Protein AF-A0A2A4PFL4-F1 (afdb_monomer_lite)

Radius of gyration: 14.46 Å; chains: 1; bounding box: 33×25×40 Å

Structure (mmCIF, N/CA/C/O backbone):
data_AF-A0A2A4PFL4-F1
#
_entry.id   AF-A0A2A4PFL4-F1
#
loop_
_atom_site.group_PDB
_atom_site.id
_atom_site.type_symbol
_atom_site.label_atom_id
_atom_site.label_alt_id
_atom_site.label_comp_id
_atom_site.label_asym_id
_atom_site.label_entity_id
_atom_site.label_seq_id
_atom_site.pdbx_PDB_ins_code
_atom_site.Cartn_x
_atom_site.Cartn_y
_atom_site.Cartn_z
_atom_site.occupancy
_atom_site.B_iso_or_equiv
_atom_site.auth_seq_id
_atom_site.auth_comp_id
_atom_site.auth_asym_id
_atom_site.auth_atom_id
_atom_site.pdbx_PDB_model_num
ATOM 1 N N . MET A 1 1 ? -22.554 20.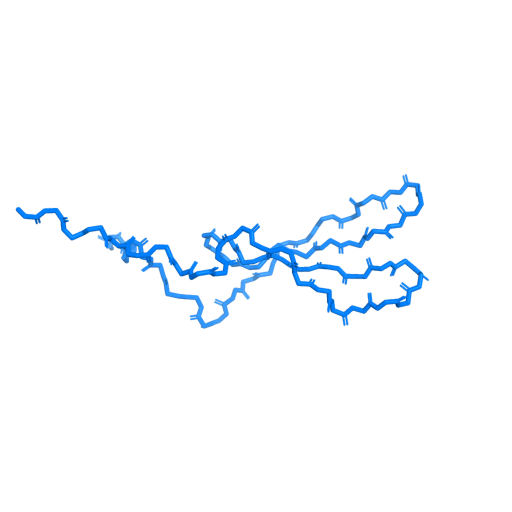858 19.945 1.00 35.00 1 MET A N 1
ATOM 2 C CA . MET A 1 1 ? -21.117 21.144 19.747 1.00 35.00 1 MET A CA 1
ATOM 3 C C . MET A 1 1 ? -20.598 20.100 18.778 1.00 35.00 1 MET A C 1
ATOM 5 O O . MET A 1 1 ? -20.528 18.939 19.146 1.00 35.00 1 MET A O 1
ATOM 9 N N . ASN A 1 2 ? -20.391 20.485 17.517 1.00 43.09 2 ASN A N 1
ATOM 10 C CA . ASN A 1 2 ? -19.981 19.572 16.450 1.00 43.09 2 ASN A CA 1
ATOM 11 C C . ASN A 1 2 ? -18.462 19.412 16.509 1.00 43.09 2 ASN A C 1
ATOM 13 O O . ASN A 1 2 ? -17.739 20.255 15.976 1.00 43.09 2 ASN A O 1
ATOM 17 N N . GLU A 1 3 ? -17.982 18.361 17.172 1.00 48.03 3 GLU A N 1
ATOM 18 C CA . GLU A 1 3 ? -16.598 17.924 17.016 1.00 48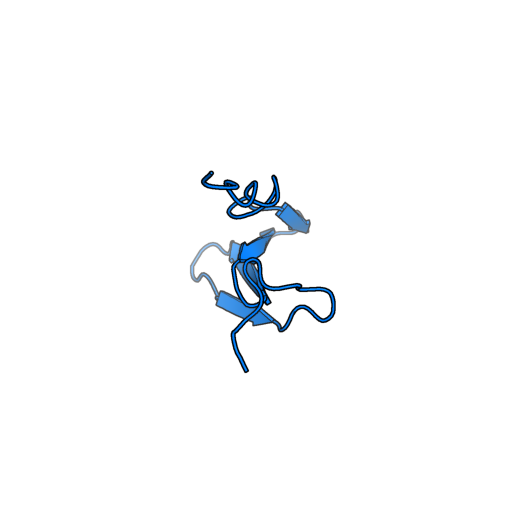.03 3 GLU A CA 1
ATOM 19 C C . GLU A 1 3 ? -16.409 17.499 15.560 1.00 48.03 3 GLU A C 1
AT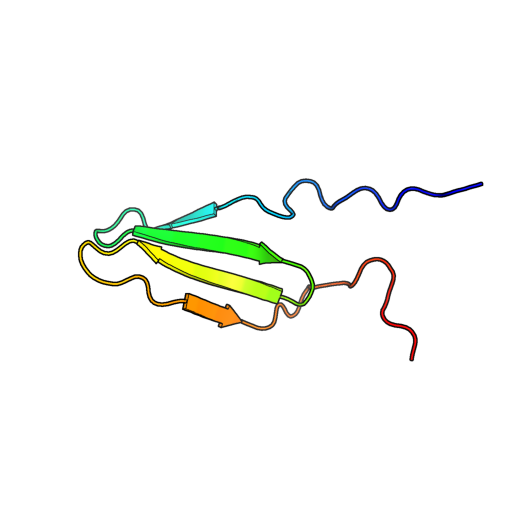OM 21 O O . GLU A 1 3 ? -16.813 16.418 15.141 1.00 48.03 3 GLU A O 1
ATOM 26 N N . HIS A 1 4 ? -15.846 18.407 14.762 1.00 42.44 4 HIS A N 1
ATOM 27 C CA . HIS A 1 4 ? -15.227 18.049 13.500 1.00 42.44 4 HIS A CA 1
ATOM 28 C C . HIS A 1 4 ? -14.162 17.005 13.826 1.00 42.44 4 HIS A C 1
ATOM 30 O O . HIS A 1 4 ? -13.103 17.346 14.358 1.00 42.44 4 HIS A O 1
ATOM 36 N N . SER A 1 5 ? -14.460 15.739 13.528 1.00 54.22 5 SER A N 1
ATOM 37 C CA . SER A 1 5 ? -13.459 14.706 13.307 1.00 54.22 5 SER A CA 1
ATOM 38 C C . SER A 1 5 ? -12.424 15.311 12.370 1.00 54.22 5 SER A C 1
ATOM 40 O O . SER A 1 5 ? -12.699 15.516 11.190 1.00 54.22 5 SER A O 1
ATOM 42 N N . LYS A 1 6 ? -11.280 15.727 12.919 1.00 52.00 6 LYS A N 1
ATOM 43 C CA . LYS A 1 6 ? -10.178 16.246 12.114 1.00 52.00 6 LYS A CA 1
ATOM 44 C C . LYS A 1 6 ? -9.883 15.158 11.076 1.00 52.00 6 LYS A C 1
ATOM 46 O O . LYS A 1 6 ? -9.654 14.029 11.519 1.00 52.00 6 LYS A O 1
ATOM 51 N N . PRO A 1 7 ? -9.945 15.446 9.762 1.00 53.94 7 PRO A N 1
ATOM 52 C CA . PRO A 1 7 ? -9.497 14.476 8.775 1.00 53.94 7 PRO A CA 1
ATOM 53 C C . PRO A 1 7 ? -8.080 14.090 9.180 1.00 53.94 7 PRO A C 1
ATOM 55 O O . PRO A 1 7 ? -7.286 14.980 9.525 1.00 53.94 7 PRO A O 1
ATOM 58 N N . ASP A 1 8 ? -7.789 12.789 9.230 1.00 56.44 8 ASP A N 1
ATOM 59 C CA . ASP A 1 8 ? -6.403 12.368 9.376 1.00 56.44 8 ASP A CA 1
ATOM 60 C C . ASP A 1 8 ? -5.643 13.112 8.273 1.00 56.44 8 ASP A C 1
ATOM 62 O O . ASP A 1 8 ? -6.093 13.141 7.125 1.00 56.44 8 ASP A O 1
ATOM 66 N N . GLN A 1 9 ? -4.589 13.855 8.621 1.00 55.34 9 GLN A N 1
ATOM 67 C CA . GLN A 1 9 ? -4.023 14.888 7.735 1.00 55.34 9 GLN A CA 1
ATOM 68 C C . GLN A 1 9 ? -3.474 14.311 6.413 1.00 55.34 9 GLN A C 1
ATOM 70 O O . GLN A 1 9 ? -3.046 15.065 5.533 1.00 55.34 9 GLN A O 1
ATOM 75 N N . ASP A 1 10 ? -3.508 12.987 6.274 1.00 56.97 10 ASP A N 1
ATOM 76 C CA . ASP A 1 10 ? -3.060 12.187 5.148 1.00 56.97 10 ASP A CA 1
ATOM 77 C C . ASP A 1 10 ? -4.193 11.520 4.343 1.00 56.97 10 ASP A 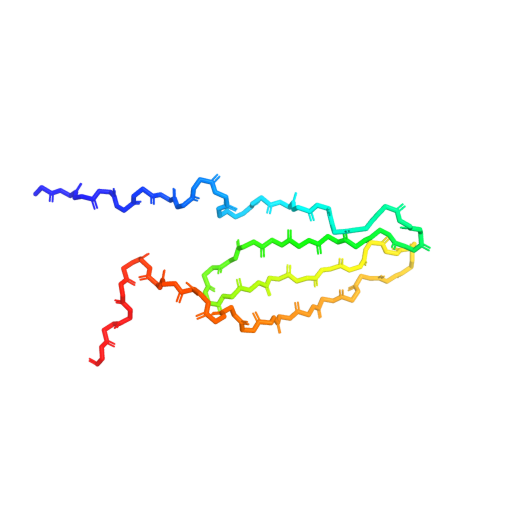C 1
ATOM 79 O O . ASP A 1 10 ? -3.912 10.877 3.329 1.00 56.97 10 ASP A O 1
ATOM 83 N N . GLU A 1 11 ? -5.463 11.670 4.735 1.00 62.47 11 GLU A N 1
ATOM 84 C CA . GLU A 1 11 ? -6.599 11.202 3.933 1.00 62.47 11 GLU A CA 1
ATOM 85 C C . GLU A 1 11 ? -6.590 11.891 2.559 1.00 62.47 11 GLU A C 1
ATOM 87 O O . GLU A 1 11 ? -6.589 13.118 2.446 1.00 62.47 11 GLU A O 1
ATOM 92 N N . GLY A 1 12 ? -6.538 11.095 1.487 1.00 68.19 12 GLY A N 1
ATOM 93 C CA . GLY A 1 12 ? -6.524 11.609 0.113 1.00 68.19 12 GLY A CA 1
ATOM 94 C C . GLY A 1 12 ? -5.155 12.049 -0.430 1.00 68.19 12 GLY A C 1
ATOM 95 O O . GLY A 1 12 ? -5.086 12.539 -1.560 1.00 68.19 12 GLY A O 1
ATOM 96 N N . LYS A 1 13 ? -4.054 11.868 0.316 1.00 81.50 13 LYS A N 1
ATOM 97 C CA . LYS A 1 13 ? -2.696 12.112 -0.202 1.00 81.50 13 LYS A CA 1
ATOM 98 C C . LYS A 1 13 ? -2.097 10.853 -0.827 1.00 81.50 13 LYS A C 1
ATOM 100 O O . LYS A 1 13 ? -2.149 9.770 -0.251 1.00 81.50 13 LYS A O 1
ATOM 105 N N . TRP A 1 14 ? -1.468 11.019 -1.992 1.00 85.31 14 TRP A N 1
ATOM 106 C CA . TRP A 1 14 ? -0.676 9.965 -2.627 1.00 85.31 14 TRP A CA 1
ATOM 107 C C . TRP A 1 14 ? 0.757 9.949 -2.088 1.00 85.31 14 TRP A C 1
ATOM 109 O O . TRP A 1 14 ? 1.515 10.904 -2.252 1.00 85.31 14 TRP A O 1
ATOM 119 N N . GLU A 1 15 ? 1.151 8.823 -1.518 1.00 89.31 15 GLU A N 1
ATOM 120 C CA . GLU A 1 15 ? 2.500 8.489 -1.088 1.00 89.31 15 GLU A CA 1
ATOM 121 C C . GLU A 1 15 ? 3.203 7.659 -2.168 1.00 89.31 15 GLU A C 1
ATOM 123 O O . GLU A 1 15 ? 2.623 6.742 -2.749 1.00 89.31 15 GLU A O 1
ATOM 128 N N . VAL A 1 16 ? 4.474 7.951 -2.446 1.00 90.38 16 VAL A N 1
ATOM 129 C CA . VAL A 1 16 ? 5.270 7.168 -3.402 1.00 90.38 16 VAL A CA 1
ATOM 130 C C . VAL A 1 16 ? 5.960 6.028 -2.666 1.00 90.38 16 VAL A C 1
ATOM 132 O O . VAL A 1 16 ? 6.851 6.275 -1.860 1.00 90.38 16 VAL A O 1
ATOM 135 N N . LEU A 1 17 ? 5.594 4.789 -2.990 1.00 89.06 17 LEU A N 1
ATOM 136 C CA . LEU A 1 17 ? 6.217 3.588 -2.428 1.00 89.06 17 LEU A CA 1
ATOM 137 C C . LEU A 1 17 ? 7.482 3.183 -3.191 1.00 89.06 17 LEU A C 1
ATOM 139 O O . LEU A 1 17 ? 8.448 2.718 -2.598 1.00 89.06 17 LEU A O 1
ATOM 143 N N . SER A 1 18 ? 7.489 3.365 -4.514 1.00 88.06 18 SER A N 1
ATOM 144 C CA . SER A 1 18 ? 8.657 3.088 -5.353 1.00 88.06 18 SER A CA 1
ATOM 145 C C . SER A 1 18 ? 8.720 4.043 -6.535 1.00 88.06 18 SER A C 1
ATOM 147 O O . SER A 1 18 ? 7.713 4.299 -7.192 1.00 88.06 18 SER A O 1
ATOM 149 N N . ARG A 1 19 ? 9.924 4.552 -6.819 1.00 87.25 19 ARG A N 1
ATOM 150 C CA . ARG A 1 19 ? 10.228 5.397 -7.988 1.00 87.25 19 ARG A CA 1
ATOM 151 C C . ARG A 1 19 ? 10.769 4.602 -9.181 1.00 87.25 19 ARG A C 1
ATOM 153 O O . ARG A 1 19 ? 11.134 5.211 -10.186 1.00 87.25 19 ARG A O 1
ATOM 160 N N . ALA A 1 20 ? 10.837 3.271 -9.078 1.00 86.12 20 ALA A N 1
ATOM 161 C CA . ALA A 1 20 ? 11.114 2.422 -10.234 1.00 86.12 20 ALA A CA 1
ATOM 162 C C . ALA A 1 20 ? 10.061 2.679 -11.327 1.00 86.12 20 ALA A C 1
ATOM 164 O O . ALA A 1 20 ? 8.981 3.182 -11.035 1.00 86.12 20 ALA A O 1
ATOM 165 N N . LYS A 1 21 ? 10.366 2.379 -12.592 1.00 84.31 21 LYS A N 1
ATOM 166 C CA . LYS A 1 21 ? 9.366 2.439 -13.667 1.00 84.31 21 LYS A CA 1
ATOM 167 C C . LYS A 1 21 ? 8.775 1.034 -13.850 1.00 84.31 21 LYS A C 1
ATOM 169 O O . LYS A 1 21 ? 9.555 0.135 -14.158 1.00 84.31 21 LYS A O 1
ATOM 174 N N . PRO A 1 22 ? 7.450 0.834 -13.696 1.00 83.56 22 PRO A N 1
ATOM 175 C CA . PRO A 1 22 ? 6.411 1.825 -13.366 1.00 83.56 22 PRO A CA 1
ATOM 176 C C . PRO A 1 22 ? 6.388 2.252 -11.884 1.00 83.56 22 PRO A C 1
ATOM 178 O O . PRO A 1 22 ? 6.685 1.451 -10.999 1.00 83.56 22 PRO A O 1
ATOM 181 N N . GLN A 1 23 ? 6.022 3.517 -11.621 1.00 88.00 23 GLN A N 1
ATOM 182 C CA . GLN A 1 23 ? 6.048 4.110 -10.272 1.00 88.00 23 GLN A CA 1
ATOM 183 C C . GLN A 1 23 ? 4.912 3.535 -9.421 1.00 88.00 23 GLN A C 1
ATOM 185 O O . GLN A 1 23 ? 3.766 3.522 -9.860 1.00 88.00 23 GLN A O 1
ATOM 190 N N . LEU A 1 24 ? 5.203 3.108 -8.193 1.00 88.94 24 LEU A N 1
ATOM 191 C CA . LEU A 1 24 ? 4.195 2.594 -7.262 1.00 88.94 24 LEU A CA 1
ATOM 192 C C . LEU A 1 24 ? 3.771 3.694 -6.288 1.00 88.94 24 LEU A C 1
ATOM 194 O O . LEU A 1 24 ? 4.623 4.305 -5.635 1.00 88.94 24 LEU A O 1
ATOM 198 N N . MET A 1 25 ? 2.466 3.933 -6.179 1.00 89.75 25 MET A N 1
ATOM 199 C CA . MET A 1 25 ? 1.879 4.953 -5.309 1.00 89.75 25 MET A CA 1
ATOM 200 C C . MET A 1 25 ? 0.766 4.352 -4.441 1.00 89.75 25 MET A C 1
ATOM 202 O O . MET A 1 25 ? 0.130 3.368 -4.818 1.00 89.75 25 MET A O 1
ATOM 206 N N . ARG A 1 26 ? 0.527 4.946 -3.274 1.00 89.94 26 ARG A N 1
ATOM 207 C CA . ARG A 1 26 ? -0.461 4.512 -2.278 1.00 89.94 26 ARG A CA 1
ATOM 208 C C . ARG A 1 26 ? -1.226 5.711 -1.726 1.00 89.94 26 ARG A C 1
ATOM 210 O O . ARG A 1 26 ? -0.634 6.766 -1.571 1.00 89.94 26 ARG A O 1
ATOM 217 N N . MET A 1 27 ? -2.501 5.549 -1.394 1.00 87.06 27 MET A N 1
ATOM 218 C CA . MET A 1 27 ? -3.328 6.571 -0.749 1.00 87.06 27 MET A CA 1
ATOM 219 C C . MET A 1 27 ? -4.128 5.962 0.405 1.00 87.06 27 MET A C 1
ATOM 221 O O . MET A 1 27 ? -4.709 4.885 0.246 1.00 87.06 27 MET A O 1
ATOM 225 N N . LYS A 1 28 ? -4.168 6.649 1.554 1.00 84.12 28 LYS A N 1
ATOM 226 C CA . LYS A 1 28 ? -5.077 6.318 2.664 1.00 84.12 28 LYS A CA 1
ATOM 227 C C . LYS A 1 28 ? -6.499 6.711 2.276 1.00 84.12 28 LYS A C 1
ATOM 229 O O . LYS A 1 28 ? -6.732 7.865 1.907 1.00 84.12 28 LYS A O 1
ATOM 234 N N . VAL A 1 29 ? -7.435 5.770 2.362 1.00 78.50 29 VAL A N 1
ATOM 235 C CA . VAL A 1 29 ? -8.867 6.010 2.144 1.00 78.50 29 VAL A CA 1
ATOM 236 C C . VAL A 1 29 ? -9.684 5.416 3.295 1.00 78.50 29 VAL A C 1
ATOM 238 O O . VAL A 1 29 ? -9.213 4.511 3.987 1.00 78.50 29 VAL A O 1
ATOM 241 N N . PRO A 1 30 ? -10.921 5.884 3.525 1.00 75.81 30 PRO A N 1
ATOM 242 C CA . PRO A 1 30 ? -11.823 5.214 4.453 1.00 75.81 30 PRO A CA 1
ATOM 243 C C . PRO A 1 30 ? -11.976 3.728 4.085 1.00 75.81 30 PRO A C 1
ATOM 245 O O . PRO A 1 30 ? -12.344 3.396 2.958 1.00 75.81 30 PRO A O 1
ATOM 248 N N . GLY A 1 31 ? -11.663 2.836 5.025 1.00 74.56 31 GLY A N 1
ATOM 249 C CA . GLY A 1 31 ? -11.731 1.384 4.847 1.00 74.56 31 GLY A CA 1
ATOM 250 C C . GLY A 1 31 ? -10.467 0.686 4.366 1.00 74.56 31 GLY A C 1
ATOM 251 O O . GLY A 1 31 ? -10.486 -0.539 4.248 1.00 74.56 31 GLY A O 1
ATOM 252 N N . GLY A 1 32 ? -9.367 1.407 4.141 1.00 80.69 32 GLY A N 1
ATOM 253 C CA . GLY A 1 32 ? -8.064 0.791 3.899 1.00 80.69 32 GLY A CA 1
ATOM 254 C C . GLY A 1 32 ? -7.140 1.614 3.012 1.00 80.69 32 GLY A C 1
ATOM 255 O O . GLY A 1 32 ? -7.275 2.827 2.867 1.00 80.69 32 GLY A O 1
ATOM 256 N N . TRP A 1 33 ? -6.182 0.942 2.385 1.00 85.94 33 TRP A N 1
ATOM 257 C CA . TRP A 1 33 ? -5.255 1.580 1.456 1.00 85.94 33 TRP A CA 1
ATOM 258 C C . TRP A 1 33 ? -5.668 1.312 0.012 1.00 85.94 33 TRP A C 1
ATOM 260 O O . TRP A 1 33 ? -5.925 0.169 -0.367 1.00 85.94 33 TRP A O 1
ATOM 270 N N . LEU A 1 34 ? -5.646 2.353 -0.820 1.00 87.31 34 LEU A N 1
ATOM 271 C CA . LEU A 1 34 ? -5.661 2.220 -2.274 1.00 87.31 34 LEU A CA 1
ATOM 272 C C . LEU A 1 34 ? -4.221 2.243 -2.790 1.00 87.31 34 LEU A C 1
ATOM 274 O O . LEU A 1 34 ? -3.495 3.211 -2.576 1.00 87.31 34 LEU A O 1
ATOM 278 N N . VAL A 1 35 ? -3.809 1.201 -3.503 1.00 88.81 35 VAL A N 1
ATOM 279 C CA . VAL A 1 35 ? -2.492 1.095 -4.136 1.00 88.81 35 VAL A CA 1
ATOM 280 C C . VAL A 1 35 ? -2.661 1.124 -5.651 1.00 88.81 35 VAL A C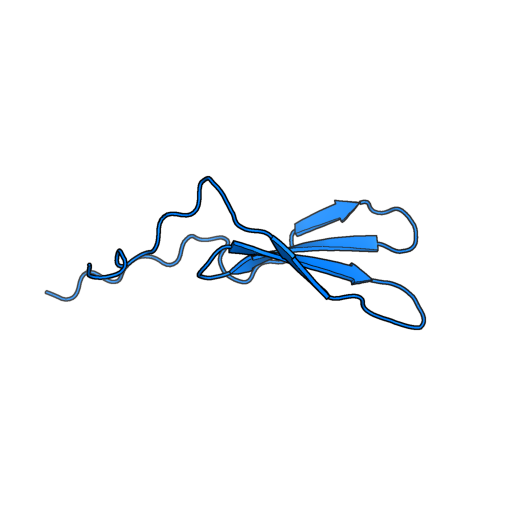 1
ATOM 282 O O . VAL A 1 35 ? -3.520 0.438 -6.206 1.00 88.81 35 VAL A O 1
ATOM 285 N N . THR A 1 36 ? -1.836 1.924 -6.325 1.00 88.12 36 THR A N 1
ATOM 286 C CA . THR A 1 36 ? -1.834 2.058 -7.784 1.00 88.12 36 THR A CA 1
ATOM 287 C C . THR A 1 36 ? -0.426 1.960 -8.352 1.00 88.12 36 THR A C 1
ATOM 289 O O . THR A 1 36 ? 0.537 2.491 -7.791 1.00 88.12 36 THR A O 1
ATOM 292 N N . VAL A 1 37 ? -0.310 1.302 -9.502 1.00 88.00 37 VAL A N 1
ATOM 293 C CA . VAL A 1 37 ? 0.912 1.284 -10.309 1.00 88.00 37 VAL A CA 1
ATOM 294 C C . VAL A 1 37 ? 0.748 2.279 -11.454 1.00 88.00 37 VAL A C 1
ATOM 296 O O . VAL A 1 37 ? -0.049 2.072 -12.367 1.00 88.00 37 VAL A O 1
ATOM 299 N N . ARG A 1 38 ? 1.535 3.355 -11.440 1.00 80.81 38 ARG A N 1
ATOM 300 C CA . ARG A 1 38 ? 1.619 4.344 -12.517 1.00 80.81 38 ARG A CA 1
ATOM 301 C C . ARG A 1 38 ? 2.504 3.810 -13.648 1.00 80.81 38 ARG A C 1
ATOM 303 O O . ARG A 1 38 ? 3.698 4.117 -13.722 1.00 80.81 38 ARG A O 1
ATOM 310 N N . GLY A 1 39 ? 1.912 2.978 -14.505 1.00 70.81 39 GLY A N 1
ATOM 311 C CA . GLY A 1 39 ? 2.504 2.454 -15.740 1.00 70.81 39 GLY A CA 1
ATOM 312 C C . GLY A 1 39 ? 2.018 3.181 -16.994 1.00 70.81 39 GLY A C 1
ATOM 313 O O . GLY A 1 39 ? 0.999 3.857 -16.970 1.00 70.81 39 GLY A O 1
ATOM 314 N N . ALA A 1 40 ? 2.774 3.075 -18.091 1.00 67.19 40 ALA A N 1
ATOM 315 C CA . ALA A 1 40 ? 2.538 3.857 -19.309 1.00 67.19 40 ALA A CA 1
ATOM 316 C C . ALA A 1 40 ? 1.200 3.546 -20.015 1.00 67.19 40 ALA A C 1
ATOM 318 O O . ALA A 1 40 ? 0.600 4.462 -20.567 1.00 67.19 40 ALA A O 1
ATOM 319 N N . TRP A 1 41 ? 0.732 2.288 -19.991 1.00 68.38 41 TRP A N 1
ATOM 320 C CA . TRP A 1 41 ? -0.464 1.854 -20.739 1.00 68.38 41 TRP A CA 1
ATOM 321 C C . TRP A 1 41 ? -1.658 1.401 -19.891 1.00 68.38 41 TRP A C 1
ATOM 323 O O . TRP A 1 41 ? -2.779 1.410 -20.391 1.00 68.38 41 TRP A O 1
ATOM 333 N N . SER A 1 42 ? -1.464 1.035 -18.622 1.00 69.31 42 SER A N 1
ATOM 334 C CA . SER A 1 42 ? -2.558 0.627 -17.733 1.00 69.31 42 SER A CA 1
ATOM 335 C C . SER A 1 42 ? -2.250 0.964 -16.276 1.00 69.31 42 SER A C 1
ATOM 337 O O . SER A 1 42 ? -1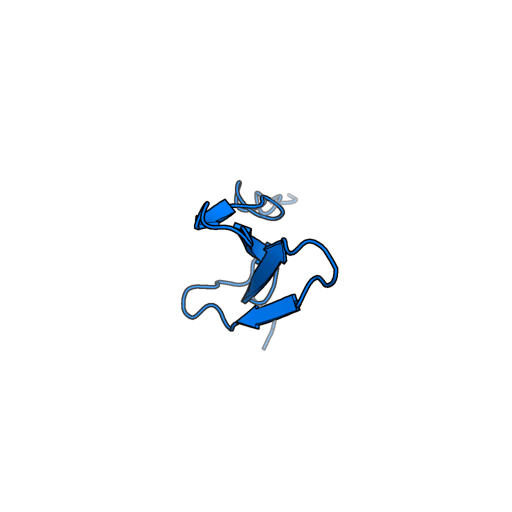.111 0.810 -15.828 1.00 69.31 42 SER A O 1
ATOM 339 N N . PHE A 1 43 ? -3.283 1.371 -15.536 1.00 74.38 43 PHE A N 1
ATOM 340 C CA . PHE A 1 43 ? -3.223 1.648 -14.101 1.00 74.38 43 PHE A CA 1
ATOM 341 C C . PHE A 1 43 ? -3.969 0.550 -13.343 1.00 74.38 43 PHE A C 1
ATOM 343 O O . PHE A 1 43 ? -5.191 0.601 -13.213 1.00 74.38 43 PHE A O 1
ATOM 350 N N . SER A 1 44 ? -3.247 -0.463 -12.863 1.00 78.12 44 SER A N 1
ATOM 351 C CA . SER A 1 44 ? -3.845 -1.472 -11.984 1.00 78.12 44 SER A CA 1
ATOM 352 C C . SER A 1 44 ? -4.132 -0.844 -10.622 1.00 78.12 44 SER A C 1
ATOM 354 O O . SER A 1 44 ? -3.223 -0.300 -9.990 1.00 78.12 44 SER A O 1
ATOM 356 N N . LEU A 1 45 ? -5.390 -0.924 -10.183 1.00 81.81 45 LEU A N 1
ATOM 357 C CA . LEU A 1 45 ? -5.845 -0.475 -8.867 1.00 81.81 45 LEU A CA 1
ATOM 358 C C . LEU A 1 45 ? -6.039 -1.687 -7.954 1.00 81.81 45 LEU A C 1
ATOM 360 O O . LEU A 1 45 ? -6.615 -2.696 -8.361 1.00 81.81 45 LEU A O 1
ATOM 364 N N . SER A 1 46 ? -5.555 -1.604 -6.720 1.00 84.50 46 SER A N 1
ATOM 365 C CA . SER A 1 46 ? -5.711 -2.660 -5.717 1.00 84.50 46 SER A CA 1
ATOM 366 C C . SER A 1 46 ? -6.022 -2.054 -4.357 1.00 84.50 46 SER A C 1
ATOM 368 O O . SER A 1 46 ? -5.350 -1.120 -3.925 1.00 84.50 46 SER A O 1
ATOM 370 N N . PHE A 1 47 ? -7.032 -2.596 -3.681 1.00 83.62 47 PHE A N 1
ATOM 371 C CA . PHE A 1 47 ? -7.398 -2.202 -2.324 1.00 83.62 47 PHE A CA 1
ATOM 372 C C . PHE A 1 47 ? -6.863 -3.237 -1.343 1.00 83.62 47 PHE A C 1
ATOM 374 O O . PHE A 1 47 ? -7.109 -4.431 -1.515 1.00 83.62 47 PHE A O 1
ATOM 381 N N . TYR A 1 48 ? -6.147 -2.776 -0.322 1.00 81.75 48 TYR A N 1
ATOM 382 C CA . TYR A 1 48 ? -5.642 -3.628 0.747 1.00 81.75 48 TYR A CA 1
ATOM 383 C C . TYR A 1 48 ? -6.280 -3.226 2.074 1.00 81.75 48 TYR A C 1
ATOM 385 O O . TYR A 1 48 ? -6.353 -2.025 2.367 1.00 81.75 48 TYR A O 1
ATOM 393 N N . PRO A 1 49 ? -6.726 -4.204 2.884 1.00 79.31 49 PRO A N 1
ATOM 394 C CA . PRO A 1 49 ? -7.183 -3.913 4.227 1.00 79.31 49 PRO A CA 1
ATOM 395 C C . PRO A 1 49 ? -6.017 -3.326 5.012 1.00 79.31 49 PRO A C 1
ATOM 397 O O . PRO A 1 49 ? -4.903 -3.851 5.006 1.00 79.31 49 PRO A O 1
ATOM 400 N N . ASP A 1 50 ? -6.284 -2.218 5.676 1.00 77.06 50 ASP A N 1
ATOM 401 C CA . ASP A 1 50 ? -5.343 -1.621 6.600 1.00 77.06 50 ASP A CA 1
ATOM 402 C C . ASP A 1 50 ? -5.620 -2.175 7.997 1.00 77.06 50 ASP A C 1
ATOM 404 O O . ASP A 1 50 ? -6.661 -1.886 8.588 1.00 77.06 50 ASP A O 1
ATOM 408 N N . SER A 1 51 ? -4.708 -2.995 8.521 1.00 73.38 51 SER A N 1
ATOM 409 C CA . SER A 1 51 ? -4.851 -3.583 9.858 1.00 73.38 51 SER A CA 1
ATOM 410 C C . SER A 1 51 ? -4.834 -2.539 10.974 1.00 73.38 51 SER A C 1
ATOM 412 O O . SER A 1 51 ? -5.328 -2.810 12.066 1.00 73.38 51 SER A O 1
ATOM 414 N N . GLU A 1 52 ? -4.269 -1.359 10.714 1.00 72.50 52 GLU A N 1
ATOM 415 C CA . GLU A 1 52 ? -4.208 -0.255 11.672 1.00 72.50 52 GLU A CA 1
ATOM 416 C C . GLU A 1 52 ? -5.343 0.759 11.472 1.00 72.50 52 GLU A C 1
ATOM 418 O O . GLU A 1 52 ? -5.490 1.680 12.282 1.00 72.50 52 GLU A O 1
ATOM 423 N N . HIS A 1 53 ? -6.183 0.582 10.443 1.00 72.06 53 HIS A N 1
ATOM 424 C CA . HIS A 1 53 ? -7.247 1.529 10.139 1.00 72.06 53 HIS A CA 1
ATOM 425 C C . HIS A 1 53 ? -8.291 1.568 11.242 1.00 72.06 53 HIS A C 1
ATOM 427 O O . HIS A 1 53 ? -8.989 0.595 11.539 1.00 72.06 53 HIS A O 1
ATOM 433 N N . LYS A 1 54 ? -8.437 2.760 11.814 1.00 68.00 54 LYS A N 1
ATOM 434 C CA . LYS A 1 54 ? -9.505 3.093 12.743 1.00 68.00 54 LYS A CA 1
ATOM 435 C C . LYS A 1 54 ? -10.477 4.007 12.018 1.00 68.00 54 LYS A C 1
ATOM 437 O O . LYS A 1 54 ? -10.142 5.142 11.697 1.00 68.00 54 LYS A O 1
ATOM 442 N N . TRP A 1 55 ? -11.683 3.504 11.781 1.00 66.69 55 TRP A N 1
ATOM 443 C CA . TRP A 1 55 ? -12.769 4.306 11.232 1.00 66.69 55 TRP A CA 1
ATOM 444 C C . TRP A 1 55 ? -13.055 5.505 12.143 1.00 66.69 55 TRP A C 1
ATOM 446 O O . TRP A 1 55 ? -13.202 5.338 13.357 1.00 66.69 55 TRP A O 1
ATOM 456 N N . ASN A 1 56 ? -13.151 6.700 11.558 1.00 61.25 56 ASN A N 1
ATOM 457 C CA . ASN A 1 56 ? -13.558 7.917 12.253 1.00 61.25 56 ASN A CA 1
ATOM 458 C C . ASN A 1 56 ? -14.705 8.613 11.487 1.00 61.25 56 ASN A C 1
ATOM 460 O O . ASN A 1 56 ? -14.457 9.177 10.423 1.00 61.25 56 ASN A O 1
ATOM 464 N N . PRO A 1 57 ? -15.950 8.596 12.000 1.00 64.75 57 PRO A N 1
ATOM 465 C CA . PRO A 1 57 ? -16.361 7.962 13.252 1.00 64.75 57 PRO A CA 1
ATOM 466 C C . PRO A 1 57 ? -16.275 6.425 13.178 1.00 64.75 57 PRO A C 1
ATOM 468 O O . PRO A 1 57 ? -16.373 5.861 12.084 1.00 64.75 57 PRO A O 1
ATOM 471 N N . PRO A 1 58 ? -16.118 5.728 14.320 1.00 65.06 58 PRO A N 1
ATOM 472 C CA . PRO A 1 58 ? -16.179 4.272 14.360 1.00 65.06 58 PRO A CA 1
ATOM 473 C C . PRO A 1 58 ? -17.468 3.778 13.705 1.00 65.06 58 PRO A C 1
ATOM 475 O O . PRO A 1 58 ? -18.541 4.337 13.953 1.00 65.06 58 PRO A O 1
ATOM 478 N N . LEU A 1 59 ? -17.375 2.727 12.885 1.00 65.81 59 LEU A N 1
ATOM 479 C CA . LEU A 1 59 ? -18.566 2.074 12.344 1.00 65.81 59 LEU A CA 1
ATOM 480 C C . LEU A 1 59 ? -19.470 1.671 13.516 1.00 65.81 59 LEU A C 1
ATOM 482 O O . LEU A 1 59 ? -19.024 0.999 14.450 1.00 65.81 59 LEU A O 1
ATOM 486 N N . LYS A 1 60 ? -20.732 2.112 13.488 1.00 62.69 60 LYS A N 1
ATOM 487 C CA . LYS A 1 60 ? -21.726 1.661 14.465 1.00 62.69 60 LYS A CA 1
ATOM 488 C C . LYS A 1 60 ? -21.906 0.152 14.278 1.00 62.69 60 LYS A C 1
ATOM 490 O O . LYS A 1 60 ? -22.130 -0.286 13.151 1.00 62.69 60 LYS A O 1
ATOM 495 N N . LYS A 1 61 ? -21.738 -0.609 15.362 1.00 55.81 61 LYS A N 1
ATOM 496 C CA . LYS A 1 61 ? -22.057 -2.042 15.402 1.00 55.81 61 LYS A CA 1
ATOM 497 C C . LYS A 1 61 ? -23.559 -2.261 15.299 1.00 55.81 61 LYS A C 1
ATOM 499 O O . LYS A 1 61 ? -24.297 -1.406 15.840 1.00 55.81 61 LYS A O 1
#

Sequence (61 aa):
MNEHSKPDQDEGKWEVLSRAKPQLMRMKVPGGWLVTVRGAWSFSLSFYPDSEHKWNPPLKK

pLDDT: mean 73.67, std 13.93, range [35.0, 90.38]

Foldseek 3Di:
DDPPPPPPPQAPDWDFPDPPVQTKIWGDYQQAIWIWGNHDPDIDIDGDGDPPDADVVHDDD

Secondary structure (DSSP, 8-state):
-----PPPTTBTPEEEEE-SSSEEEEEEETTEEEEEEE-SS---EEEE--TT---SSPPP-